Protein AF-A0A963EEK6-F1 (afdb_monomer)

Sequence (134 aa):
VGELARDRGAQTPIRLVSSAKSWLCHGGIDRRAPILPNEETEGVERISPLTASIRYLEHLRQAWNQVHPDAPLEQQELTITIPASFDPAARELTAEAAEAAGYPHLTLLEEPQSALYSWIQASGSKWREQVRVG

Solvent-accessible surface area (backbone atoms only — not comparable to full-atom values): 7712 Å² total; per-residue (Å²): 120,63,68,69,45,53,62,52,20,74,77,41,56,66,77,35,79,70,64,35,69,62,46,42,53,43,82,91,56,69,42,74,44,60,58,33,34,81,50,91,45,92,96,58,85,52,38,15,28,43,56,48,41,20,53,50,46,35,50,51,44,52,55,46,29,70,77,29,74,93,60,41,57,58,81,40,85,43,76,48,70,38,64,80,83,52,48,73,68,29,51,51,48,50,51,51,23,36,49,76,41,54,41,84,43,69,43,83,43,38,43,70,57,52,53,49,52,52,51,41,63,75,41,59,85,54,42,72,79,73,58,72,91,129

Radius of gyration: 18.05 Å; Cα contacts (8 Å, |Δi|>4): 141; chains: 1; bounding box: 42×30×60 Å

pLDDT: mean 92.22, std 5.11, range [64.25, 98.38]

Foldseek 3Di:
DPDVLVVVCVVVVLQHDDPLLVQLQDPVDDQQDQCPPVDDDPPRGGGGSLVVLLVVLLVVQVVVCVVCVPDRQLNDQDEDEHAPPGDPSSVVSNVVSNVSSRNPRYDYHYPVVVVVVVVPVVCDPCVVVVDDDD

Secondary structure (DSSP, 8-state):
--HHHHHHHHH-GGG----HHHHHT-TTS-TTS--BSSS--TT---B-HHHHHHHHHHHHHHHHHHH-TTS-GGGS-EEEEE-TT--HHHHHHHHHHHHHTT-SSEEEEEHHHHHHHHHHHHHTTTHHHH----

Structure (mmCIF, N/CA/C/O backbone):
data_AF-A0A963EEK6-F1
#
_entry.id   AF-A0A963EEK6-F1
#
loop_
_atom_site.group_PDB
_atom_site.id
_atom_site.type_symbol
_atom_site.label_atom_id
_atom_site.label_alt_id
_atom_site.label_comp_id
_atom_site.label_asym_id
_atom_site.label_entity_id
_atom_site.label_seq_id
_atom_site.pdbx_PDB_ins_code
_atom_site.Cartn_x
_atom_site.Cartn_y
_atom_site.Cartn_z
_atom_site.occupancy
_atom_site.B_iso_or_equiv
_atom_site.auth_seq_id
_atom_site.auth_comp_id
_atom_site.auth_asym_id
_atom_site.auth_atom_id
_atom_site.pdbx_PDB_model_num
ATOM 1 N N . VAL A 1 1 ? -5.575 -5.627 -12.183 1.00 91.00 1 VAL A N 1
ATOM 2 C CA . VAL A 1 1 ? -5.142 -5.929 -10.794 1.00 91.00 1 VAL A CA 1
ATOM 3 C C . VAL A 1 1 ? -6.108 -6.961 -10.219 1.00 91.00 1 VAL A C 1
ATOM 5 O O . VAL A 1 1 ? -7.177 -7.118 -10.797 1.00 91.00 1 VAL A O 1
ATOM 8 N N . GLY A 1 2 ? -5.732 -7.702 -9.175 1.00 92.50 2 GLY A N 1
ATOM 9 C CA . GLY A 1 2 ? -6.615 -8.683 -8.529 1.00 92.50 2 GLY A CA 1
ATOM 10 C C . GLY A 1 2 ? -6.475 -10.106 -9.072 1.00 92.50 2 GLY A C 1
ATOM 11 O O . GLY A 1 2 ? -5.471 -10.446 -9.702 1.00 92.50 2 GLY A O 1
ATOM 12 N N . GLU A 1 3 ? -7.478 -10.942 -8.813 1.00 93.25 3 GLU A N 1
ATOM 13 C CA . GLU A 1 3 ? -7.444 -12.390 -9.079 1.00 93.25 3 GLU A CA 1
ATOM 14 C C . GLU A 1 3 ? -7.220 -12.720 -10.554 1.00 93.25 3 GLU A C 1
ATOM 16 O O . GLU A 1 3 ? -6.312 -13.477 -10.877 1.00 93.25 3 GLU A O 1
ATOM 21 N N . LEU A 1 4 ? -7.922 -12.043 -11.468 1.00 92.00 4 LEU A N 1
ATOM 22 C CA . LEU A 1 4 ? -7.720 -12.245 -12.905 1.00 92.00 4 LEU A CA 1
ATOM 23 C C . LEU A 1 4 ? -6.265 -11.986 -13.335 1.00 92.00 4 LEU A C 1
ATOM 25 O O . LEU A 1 4 ? -5.728 -12.700 -14.181 1.00 92.00 4 LEU A O 1
ATOM 29 N N . ALA A 1 5 ? -5.615 -10.969 -12.757 1.00 92.62 5 ALA A N 1
ATOM 30 C CA . ALA A 1 5 ? -4.214 -10.674 -13.049 1.00 92.62 5 ALA A CA 1
ATOM 31 C C . ALA A 1 5 ? -3.279 -11.753 -12.483 1.00 92.62 5 ALA A C 1
ATOM 33 O O . ALA A 1 5 ? -2.297 -12.093 -13.136 1.00 92.62 5 ALA A O 1
ATOM 34 N N . ARG A 1 6 ? -3.597 -12.318 -11.311 1.00 91.81 6 ARG A N 1
ATOM 35 C CA . ARG A 1 6 ? -2.872 -13.458 -10.729 1.00 91.81 6 ARG A CA 1
ATOM 36 C C . ARG A 1 6 ? -2.988 -14.695 -11.625 1.00 91.81 6 ARG A C 1
ATOM 38 O O . ARG A 1 6 ? -1.966 -15.277 -11.975 1.00 91.81 6 ARG A O 1
ATOM 45 N N . ASP A 1 7 ? -4.200 -15.039 -12.052 1.00 92.81 7 ASP A N 1
ATOM 46 C CA . ASP A 1 7 ? -4.472 -16.248 -12.838 1.00 92.81 7 ASP A CA 1
ATOM 47 C C . ASP A 1 7 ? -3.848 -16.180 -14.235 1.00 92.81 7 ASP A C 1
ATOM 49 O O . ASP A 1 7 ? -3.217 -17.129 -14.702 1.00 92.81 7 ASP A O 1
ATOM 53 N N . ARG A 1 8 ? -3.978 -15.030 -14.908 1.00 91.50 8 ARG A N 1
ATOM 54 C CA . ARG A 1 8 ? -3.332 -14.797 -16.209 1.00 91.50 8 ARG A CA 1
ATOM 55 C C . ARG A 1 8 ? -1.821 -14.661 -16.073 1.00 91.50 8 ARG A C 1
ATOM 57 O O . ARG A 1 8 ? -1.084 -15.198 -16.894 1.00 91.50 8 ARG A O 1
ATOM 64 N N . GLY A 1 9 ? -1.356 -13.992 -15.023 1.00 88.19 9 GLY A N 1
ATOM 65 C CA . GLY A 1 9 ? 0.063 -13.827 -14.733 1.00 88.19 9 GLY A CA 1
ATOM 66 C C . GLY A 1 9 ? 0.779 -15.153 -14.484 1.00 88.19 9 GLY A C 1
ATOM 67 O O . GLY A 1 9 ? 1.928 -15.290 -14.881 1.00 88.19 9 GLY A O 1
ATOM 68 N N . ALA A 1 10 ? 0.099 -16.161 -13.934 1.00 89.06 10 ALA A N 1
ATOM 69 C CA . ALA A 1 10 ? 0.655 -17.508 -13.811 1.00 89.06 10 ALA A CA 1
ATOM 70 C C . ALA A 1 10 ? 0.960 -18.163 -15.175 1.00 89.06 10 ALA A C 1
ATOM 72 O O . ALA A 1 10 ? 1.866 -18.986 -15.269 1.00 89.06 10 ALA A O 1
ATOM 73 N N . GLN A 1 11 ? 0.236 -17.786 -16.237 1.00 91.31 11 GLN A N 1
ATOM 74 C CA . GLN A 1 11 ? 0.452 -18.284 -17.604 1.00 91.31 11 GLN A CA 1
ATOM 75 C C . GLN A 1 11 ? 1.527 -17.482 -18.349 1.00 91.31 11 GLN A C 1
ATOM 77 O O . GLN A 1 11 ? 2.209 -18.021 -19.217 1.00 91.31 11 GLN A O 1
ATOM 82 N N . THR A 1 12 ? 1.695 -16.200 -18.010 1.00 88.88 12 THR A N 1
ATOM 83 C CA . THR A 1 12 ? 2.731 -15.322 -18.577 1.00 88.88 12 THR A CA 1
ATOM 84 C C . THR A 1 12 ? 3.460 -14.536 -17.476 1.00 88.88 12 THR A C 1
ATOM 86 O O . THR A 1 12 ? 3.231 -13.327 -17.349 1.00 88.88 12 THR A O 1
ATOM 89 N N . PRO A 1 13 ? 4.339 -15.181 -16.678 1.00 86.69 13 PRO A N 1
ATOM 90 C CA . PRO A 1 13 ? 4.960 -14.556 -15.501 1.00 86.69 13 PRO A CA 1
ATOM 91 C C . PRO A 1 13 ? 5.744 -13.282 -15.815 1.00 86.69 13 PRO A C 1
ATOM 93 O O . PRO A 1 13 ? 5.682 -12.319 -15.059 1.00 86.69 13 PRO A O 1
ATOM 96 N N . ILE A 1 14 ? 6.378 -13.231 -16.988 1.00 89.50 14 ILE A N 1
ATOM 97 C CA . ILE A 1 14 ? 7.155 -12.083 -17.482 1.00 89.50 14 ILE A CA 1
ATOM 98 C C . ILE A 1 14 ? 6.317 -10.804 -17.675 1.00 89.50 14 ILE A C 1
ATOM 100 O O . ILE A 1 14 ? 6.851 -9.714 -17.836 1.00 89.50 14 ILE A O 1
ATOM 104 N N . ARG A 1 15 ? 4.981 -10.925 -17.659 1.00 90.75 15 ARG A N 1
ATOM 105 C CA . ARG A 1 15 ? 4.029 -9.807 -17.774 1.00 90.75 15 ARG A CA 1
ATOM 106 C C . ARG A 1 15 ? 3.374 -9.437 -16.440 1.00 90.75 15 ARG A C 1
ATOM 108 O O . ARG A 1 15 ? 2.533 -8.539 -16.402 1.00 90.75 15 ARG A O 1
ATOM 115 N N . LEU A 1 16 ? 3.701 -10.144 -15.358 1.00 92.50 16 LEU A N 1
ATOM 116 C CA . LEU A 1 16 ? 3.076 -9.980 -14.050 1.00 92.50 16 LEU A CA 1
ATOM 117 C C . LEU A 1 16 ? 3.947 -9.116 -13.135 1.00 92.50 16 LEU A C 1
ATOM 119 O O . LEU A 1 16 ? 5.087 -9.453 -12.836 1.00 92.50 16 LEU A O 1
ATOM 123 N N . VAL A 1 17 ? 3.359 -8.053 -12.587 1.00 94.06 17 VAL A N 1
ATOM 124 C CA . VAL A 1 17 ? 3.928 -7.359 -11.427 1.00 94.06 17 VAL A CA 1
ATOM 125 C C . VAL A 1 17 ? 3.371 -7.980 -10.150 1.00 94.06 17 VAL A C 1
ATOM 127 O O . VAL A 1 17 ? 2.165 -7.925 -9.894 1.00 94.06 17 VAL A O 1
ATOM 130 N N . SER A 1 18 ? 4.261 -8.548 -9.341 1.00 92.25 18 SER A N 1
ATOM 131 C CA . SER A 1 18 ? 3.976 -9.100 -8.015 1.00 92.25 18 SER A CA 1
ATOM 132 C C . SER A 1 18 ? 4.864 -8.441 -6.953 1.00 92.25 18 SER A C 1
ATOM 134 O O . SER A 1 18 ? 5.781 -7.682 -7.271 1.00 92.25 18 SER A O 1
ATOM 136 N N . SER A 1 19 ? 4.578 -8.699 -5.673 1.00 91.69 19 SER A N 1
ATOM 137 C CA . SER A 1 19 ? 5.407 -8.239 -4.546 1.00 91.69 19 SER A CA 1
ATOM 138 C C . SER A 1 19 ? 5.624 -6.718 -4.484 1.00 91.69 19 SER A C 1
ATOM 140 O O . SER A 1 19 ? 6.674 -6.264 -4.035 1.00 91.69 19 SER A O 1
ATOM 142 N N . ALA A 1 20 ? 4.629 -5.921 -4.899 1.00 91.25 20 ALA A N 1
ATOM 143 C CA . ALA A 1 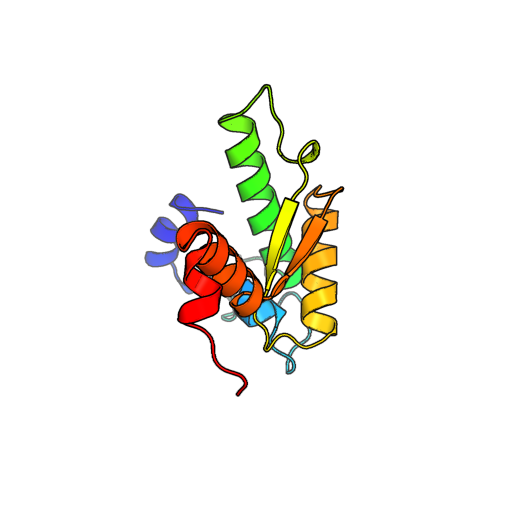20 ? 4.723 -4.456 -4.951 1.00 91.25 20 ALA A CA 1
ATOM 144 C C . ALA A 1 20 ? 5.208 -3.838 -3.625 1.00 91.25 20 ALA A C 1
ATOM 146 O O . ALA A 1 20 ? 6.104 -3.001 -3.640 1.00 91.25 20 ALA A O 1
ATOM 147 N N . LYS A 1 21 ? 4.710 -4.328 -2.477 1.00 90.81 21 LYS A N 1
ATOM 148 C CA . LYS A 1 21 ? 5.152 -3.900 -1.136 1.00 90.81 21 LYS A CA 1
ATOM 149 C C . LYS A 1 21 ? 6.654 -4.112 -0.915 1.00 90.81 21 LYS A C 1
ATOM 151 O O . LYS A 1 21 ? 7.331 -3.210 -0.436 1.00 90.81 21 LYS A O 1
ATOM 156 N N . SER A 1 22 ? 7.172 -5.286 -1.279 1.00 91.88 22 SER A N 1
ATOM 157 C CA . SER A 1 22 ? 8.593 -5.623 -1.120 1.00 91.88 22 SER A CA 1
ATOM 158 C C . SER A 1 22 ? 9.485 -4.763 -2.013 1.00 91.88 22 SER A C 1
ATOM 160 O O . SER A 1 22 ? 10.564 -4.354 -1.596 1.00 91.88 22 SER A O 1
ATOM 162 N N . TRP A 1 23 ? 9.027 -4.459 -3.228 1.00 93.75 23 TRP A N 1
ATOM 163 C CA . TRP A 1 23 ? 9.721 -3.534 -4.120 1.00 93.75 23 TRP A CA 1
ATOM 164 C C . TRP A 1 23 ? 9.687 -2.096 -3.594 1.00 93.75 23 TRP A C 1
ATOM 166 O O . TRP A 1 23 ? 10.703 -1.408 -3.639 1.00 93.75 23 TRP A O 1
ATOM 176 N N . LEU A 1 24 ? 8.559 -1.652 -3.032 1.00 91.75 24 LEU A N 1
ATOM 177 C CA . LEU A 1 24 ? 8.411 -0.307 -2.472 1.00 91.75 24 LEU A CA 1
ATOM 178 C C . LEU A 1 24 ? 9.345 -0.057 -1.277 1.00 91.75 24 LEU A C 1
ATOM 180 O O . LEU A 1 24 ? 9.765 1.074 -1.061 1.00 91.75 24 LEU A O 1
ATOM 184 N N . CYS A 1 25 ? 9.706 -1.096 -0.521 1.00 89.12 25 CYS A N 1
ATOM 185 C CA . CYS A 1 25 ? 10.631 -0.982 0.609 1.00 89.12 25 CYS A CA 1
ATOM 186 C C . CYS A 1 25 ? 12.074 -1.385 0.297 1.00 89.12 25 CYS A C 1
ATOM 188 O O . CYS A 1 25 ? 12.916 -1.399 1.192 1.00 89.12 25 CYS A O 1
ATOM 190 N N . HIS A 1 26 ? 12.396 -1.726 -0.951 1.00 90.12 26 HIS A N 1
ATOM 191 C CA . HIS A 1 26 ? 13.757 -2.104 -1.309 1.00 90.12 26 HIS A CA 1
ATOM 192 C C . HIS A 1 26 ? 14.629 -0.846 -1.450 1.00 90.12 26 HIS A C 1
ATOM 194 O O . HIS A 1 26 ? 14.402 -0.015 -2.326 1.00 90.12 26 HIS A O 1
ATOM 200 N N . GLY A 1 27 ? 15.599 -0.652 -0.549 1.00 87.12 27 GLY A N 1
ATOM 201 C CA . GLY A 1 27 ? 16.470 0.539 -0.514 1.00 87.12 27 GLY A CA 1
ATOM 202 C C . GLY A 1 27 ? 17.497 0.638 -1.644 1.00 87.12 27 GLY A C 1
ATOM 203 O O . GLY A 1 27 ? 17.974 1.728 -1.933 1.00 87.12 27 GLY A O 1
ATOM 204 N N . GLY A 1 28 ? 17.822 -0.477 -2.304 1.00 90.06 28 GLY A N 1
ATOM 205 C CA . GLY A 1 28 ? 18.842 -0.529 -3.358 1.00 90.06 28 GLY A CA 1
ATOM 206 C C . GLY A 1 28 ? 18.371 -0.129 -4.760 1.00 90.06 28 GLY A C 1
ATOM 207 O O . GLY A 1 28 ? 19.128 -0.311 -5.708 1.00 90.06 28 GLY A O 1
ATOM 208 N N . ILE A 1 29 ? 17.135 0.355 -4.920 1.00 93.12 29 ILE A N 1
ATOM 209 C CA . ILE A 1 29 ? 16.546 0.675 -6.230 1.00 93.12 29 ILE A CA 1
ATOM 210 C C . ILE A 1 29 ? 15.903 2.060 -6.248 1.00 93.12 29 ILE A C 1
ATOM 212 O O . ILE A 1 29 ? 15.471 2.578 -5.217 1.00 93.12 29 ILE A O 1
ATOM 216 N N . ASP A 1 30 ? 15.747 2.616 -7.448 1.00 94.38 30 ASP A N 1
ATOM 217 C CA . ASP A 1 30 ? 14.846 3.742 -7.666 1.00 94.38 30 ASP A CA 1
ATOM 218 C C . ASP A 1 30 ? 13.388 3.249 -7.691 1.00 94.38 30 ASP A C 1
ATOM 220 O O . ASP A 1 30 ? 12.926 2.612 -8.639 1.00 94.38 30 ASP A O 1
ATOM 224 N N . ARG A 1 31 ? 12.651 3.566 -6.624 1.00 95.38 31 ARG A N 1
ATOM 225 C CA . ARG A 1 31 ? 11.253 3.155 -6.403 1.00 95.38 31 ARG A CA 1
ATOM 226 C C . ARG A 1 31 ? 10.249 3.909 -7.292 1.00 95.38 31 ARG A C 1
ATOM 228 O O . ARG A 1 31 ? 9.066 3.560 -7.292 1.00 95.38 31 ARG A O 1
ATOM 235 N N . ARG A 1 32 ? 10.705 4.920 -8.042 1.00 96.75 32 ARG A N 1
ATOM 236 C CA . ARG A 1 32 ? 9.925 5.704 -9.016 1.00 96.75 32 ARG A CA 1
ATOM 237 C C . ARG A 1 32 ? 10.256 5.366 -10.465 1.00 96.75 32 ARG A C 1
ATOM 239 O O . ARG A 1 32 ? 9.467 5.692 -11.349 1.00 96.75 32 ARG A O 1
ATOM 246 N N . ALA A 1 33 ? 11.373 4.692 -10.721 1.00 96.44 33 ALA A N 1
ATOM 247 C CA . ALA A 1 33 ? 11.737 4.270 -12.065 1.00 96.44 33 ALA A CA 1
ATOM 248 C C . ALA A 1 33 ? 10.849 3.109 -12.559 1.00 96.44 33 ALA A C 1
ATOM 250 O O . ALA A 1 33 ? 10.465 2.245 -11.764 1.00 96.44 33 ALA A O 1
ATOM 251 N N . PRO A 1 34 ? 10.535 3.040 -13.868 1.00 95.69 34 PRO A N 1
ATOM 252 C CA . PRO A 1 34 ? 9.739 1.967 -14.458 1.00 95.69 34 PRO A CA 1
ATOM 253 C C . PRO A 1 34 ? 10.554 0.671 -14.595 1.00 95.69 34 PRO A C 1
ATOM 255 O O . PRO A 1 34 ? 11.027 0.327 -15.677 1.00 95.69 34 PRO A O 1
ATOM 258 N N . ILE A 1 35 ? 10.728 -0.044 -13.483 1.00 94.25 35 ILE A N 1
ATOM 259 C CA . ILE A 1 35 ? 11.568 -1.251 -13.389 1.00 94.25 35 ILE A CA 1
ATOM 260 C C . ILE A 1 35 ? 10.771 -2.560 -13.274 1.00 94.25 35 ILE A C 1
ATOM 262 O O . ILE A 1 35 ? 11.375 -3.625 -13.199 1.00 94.25 35 ILE A O 1
ATOM 266 N N . LEU A 1 36 ? 9.434 -2.500 -13.212 1.00 94.38 36 LEU A N 1
ATOM 267 C CA . LEU A 1 36 ? 8.560 -3.670 -13.073 1.00 94.38 36 LEU A CA 1
ATOM 268 C C . LEU A 1 36 ? 7.690 -3.863 -14.327 1.00 94.38 36 LEU A C 1
ATOM 270 O O . LEU A 1 36 ? 7.117 -2.879 -14.782 1.00 94.38 36 LEU A O 1
ATOM 274 N N . PRO A 1 37 ? 7.486 -5.088 -14.843 1.00 92.81 37 PRO A N 1
ATOM 275 C CA . PRO A 1 37 ? 8.094 -6.337 -14.386 1.00 92.81 37 PRO A CA 1
ATOM 276 C C . PRO A 1 37 ? 9.620 -6.323 -14.563 1.00 92.81 37 PRO A C 1
ATOM 278 O O . PRO A 1 37 ? 10.152 -5.597 -15.399 1.00 92.81 37 PRO A O 1
ATOM 281 N N . 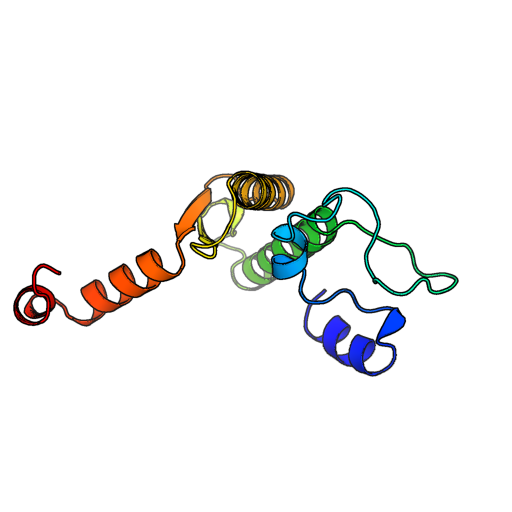ASN A 1 38 ? 10.315 -7.070 -13.703 1.00 85.81 38 ASN A N 1
ATOM 282 C CA . ASN A 1 38 ? 11.781 -7.079 -13.616 1.00 85.81 38 ASN A CA 1
ATOM 283 C C . ASN A 1 38 ? 12.453 -7.638 -14.880 1.00 85.81 38 ASN A C 1
ATOM 285 O O . ASN A 1 38 ? 13.604 -7.313 -15.157 1.00 85.81 38 ASN A O 1
ATOM 289 N N . GLU A 1 39 ? 11.739 -8.472 -15.631 1.00 85.12 39 GLU A N 1
ATOM 290 C CA . GLU A 1 39 ? 12.172 -8.989 -16.922 1.00 85.12 39 GLU A CA 1
ATOM 291 C C . GLU A 1 39 ? 11.642 -8.100 -18.048 1.00 85.12 39 GLU A C 1
ATOM 293 O O . GLU A 1 39 ? 10.433 -7.903 -18.203 1.00 85.12 39 GLU A O 1
ATOM 298 N N . GLU A 1 40 ? 12.554 -7.567 -18.862 1.00 80.69 40 GLU A N 1
ATOM 299 C CA . GLU A 1 40 ? 12.172 -6.831 -20.063 1.00 80.69 40 GLU A CA 1
ATOM 300 C C . GLU A 1 40 ? 11.498 -7.775 -21.057 1.00 80.69 40 GLU A C 1
ATOM 302 O O . GLU A 1 40 ? 12.072 -8.769 -21.496 1.00 80.69 40 GLU A O 1
ATOM 307 N N . THR A 1 41 ? 10.256 -7.452 -21.410 1.00 83.94 41 THR A N 1
ATOM 308 C CA . THR A 1 41 ? 9.462 -8.213 -22.371 1.00 83.94 41 THR A CA 1
ATOM 309 C C . THR A 1 41 ? 8.924 -7.269 -23.429 1.00 83.94 41 THR A C 1
ATOM 311 O O . THR A 1 41 ? 8.324 -6.240 -23.116 1.00 83.94 41 THR A O 1
ATOM 314 N N . GLU A 1 42 ? 9.100 -7.636 -24.695 1.00 86.75 42 GLU A N 1
ATOM 315 C CA . GLU A 1 42 ? 8.613 -6.841 -25.817 1.00 86.75 42 GLU A CA 1
ATOM 316 C C . GLU A 1 42 ? 7.089 -6.628 -25.736 1.00 86.75 42 GLU A C 1
ATOM 318 O O . GLU A 1 42 ? 6.306 -7.552 -25.479 1.00 86.75 42 GLU A O 1
ATOM 323 N N .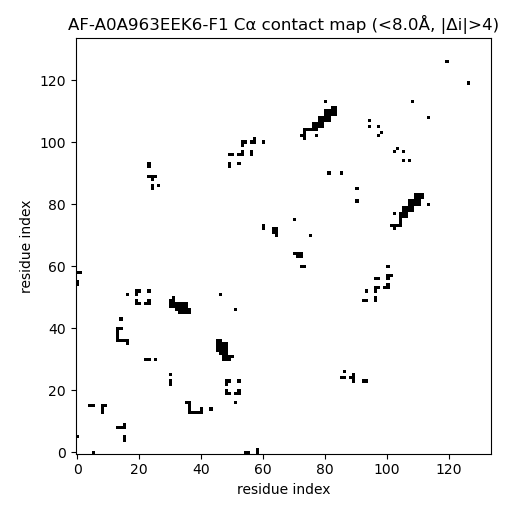 GLY A 1 43 ? 6.668 -5.375 -25.919 1.00 85.25 43 GLY A N 1
ATOM 324 C CA . GLY A 1 43 ? 5.265 -4.971 -25.832 1.00 85.25 43 GLY A CA 1
ATOM 325 C C . GLY A 1 43 ? 4.686 -4.918 -24.412 1.00 85.25 43 GLY A C 1
ATOM 326 O O . GLY A 1 43 ? 3.468 -4.818 -24.273 1.00 85.25 43 GLY A O 1
ATOM 327 N N . VAL A 1 44 ? 5.515 -4.993 -23.364 1.00 89.81 44 VAL A N 1
ATOM 328 C CA . VAL A 1 44 ? 5.087 -4.808 -21.969 1.00 89.81 44 VAL A CA 1
ATOM 329 C C . VAL A 1 44 ? 5.608 -3.473 -21.451 1.00 89.81 44 VAL A C 1
ATOM 331 O O . VAL A 1 44 ? 6.811 -3.272 -21.300 1.00 89.81 44 VAL A O 1
ATOM 334 N N . GLU A 1 45 ? 4.691 -2.551 -21.166 1.00 91.44 45 GLU A N 1
ATOM 335 C CA . GLU A 1 45 ? 5.030 -1.290 -20.509 1.00 91.44 45 GLU A CA 1
ATOM 336 C C . GLU A 1 45 ? 5.470 -1.557 -19.066 1.00 91.44 45 GLU A C 1
ATOM 338 O O . GLU A 1 45 ? 4.752 -2.201 -18.293 1.00 91.44 45 GLU A O 1
ATOM 343 N N . ARG A 1 46 ? 6.649 -1.045 -18.698 1.00 94.50 46 ARG A N 1
ATOM 344 C CA . ARG A 1 46 ? 7.131 -1.118 -17.321 1.00 94.50 46 ARG A CA 1
ATOM 345 C C . ARG A 1 46 ? 6.587 0.027 -16.477 1.00 94.50 46 ARG A C 1
ATOM 347 O O . ARG A 1 46 ? 6.437 1.150 -16.944 1.00 94.50 46 ARG A O 1
ATOM 354 N N . ILE A 1 47 ? 6.354 -0.255 -15.204 1.00 96.50 47 ILE A N 1
ATOM 355 C CA . ILE A 1 47 ? 5.868 0.685 -14.197 1.00 96.50 47 ILE A CA 1
ATOM 356 C C . ILE A 1 47 ? 6.777 0.678 -12.970 1.00 96.50 47 ILE A C 1
ATOM 358 O O . ILE A 1 47 ? 7.577 -0.237 -12.766 1.00 96.50 47 ILE A O 1
ATOM 362 N N . SER A 1 48 ? 6.659 1.713 -12.144 1.00 97.25 48 SER A N 1
ATOM 363 C CA . SER A 1 48 ? 7.425 1.806 -10.904 1.00 97.25 48 SER A CA 1
ATOM 364 C C . SER A 1 48 ? 6.794 1.012 -9.755 1.00 9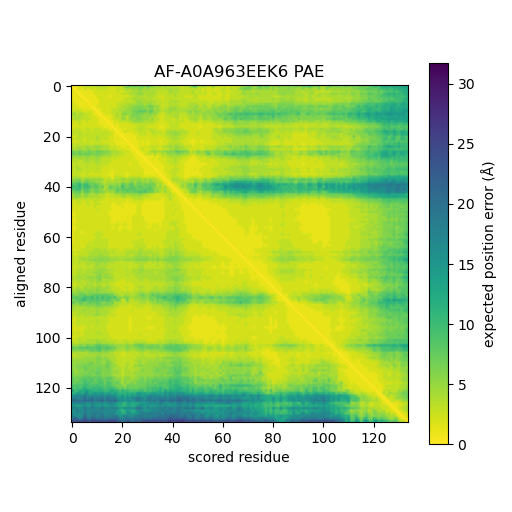7.25 48 SER A C 1
ATOM 366 O O . SER A 1 48 ? 5.580 0.772 -9.771 1.00 97.25 48 SER A O 1
ATOM 368 N N . PRO A 1 49 ? 7.575 0.636 -8.723 1.00 97.12 49 PRO A N 1
ATOM 369 C CA . PRO A 1 49 ? 7.039 0.112 -7.466 1.00 97.12 49 PRO A CA 1
ATOM 370 C C . PRO A 1 49 ? 5.959 1.007 -6.839 1.00 97.12 49 PRO A C 1
ATOM 372 O O . PRO A 1 49 ? 4.941 0.499 -6.358 1.00 97.12 49 PRO A O 1
ATOM 375 N N . LEU A 1 50 ? 6.140 2.331 -6.895 1.00 97.62 50 LEU A N 1
ATOM 376 C CA . LEU A 1 50 ? 5.141 3.300 -6.441 1.00 97.62 50 LEU A CA 1
ATOM 377 C C . LEU A 1 50 ? 3.847 3.193 -7.261 1.00 97.62 50 LEU A C 1
ATOM 379 O O . LEU A 1 50 ? 2.772 3.005 -6.697 1.00 97.62 50 LEU A O 1
ATOM 383 N N . THR A 1 51 ? 3.943 3.208 -8.593 1.00 98.12 51 THR A N 1
ATOM 384 C CA . THR A 1 51 ? 2.787 3.065 -9.493 1.00 98.12 51 THR A CA 1
ATOM 385 C C . THR A 1 51 ? 2.056 1.739 -9.279 1.00 98.12 51 THR A C 1
ATOM 387 O O . THR A 1 51 ? 0.826 1.704 -9.281 1.00 98.12 51 THR A O 1
ATOM 390 N N . ALA A 1 52 ? 2.786 0.639 -9.076 1.00 97.38 52 ALA A N 1
ATOM 391 C CA . ALA A 1 52 ? 2.185 -0.656 -8.771 1.00 97.38 52 ALA A CA 1
ATOM 392 C C . ALA A 1 52 ? 1.386 -0.611 -7.457 1.00 97.38 52 ALA A C 1
ATOM 394 O O . ALA A 1 52 ? 0.272 -1.133 -7.402 1.00 97.38 52 ALA A O 1
ATOM 395 N N . SER A 1 53 ? 1.925 0.054 -6.432 1.00 97.56 53 SER A N 1
ATOM 396 C CA . SER A 1 53 ? 1.276 0.215 -5.126 1.00 97.56 53 SER A CA 1
ATOM 397 C C . SER A 1 53 ? 0.019 1.089 -5.209 1.00 97.56 53 SER A C 1
ATOM 399 O O . SER A 1 53 ? -1.015 0.698 -4.671 1.00 97.56 53 SER A O 1
ATOM 401 N N . ILE A 1 54 ? 0.061 2.194 -5.965 1.00 98.38 54 ILE A N 1
ATOM 402 C CA . ILE A 1 54 ? -1.114 3.036 -6.256 1.00 98.38 54 ILE A CA 1
ATOM 403 C C . ILE A 1 54 ? -2.219 2.194 -6.898 1.00 98.38 54 ILE A C 1
ATOM 405 O O . ILE A 1 54 ? -3.325 2.125 -6.371 1.00 98.38 54 ILE A O 1
ATOM 409 N N . ARG A 1 55 ? -1.903 1.455 -7.971 1.00 97.88 55 ARG A N 1
ATOM 410 C CA . ARG A 1 55 ? -2.879 0.604 -8.677 1.00 97.88 55 ARG A CA 1
ATOM 411 C C . ARG A 1 55 ? -3.481 -0.485 -7.784 1.00 97.88 55 ARG A C 1
ATOM 413 O O . ARG A 1 55 ? -4.613 -0.910 -8.008 1.00 97.88 55 ARG A O 1
ATOM 420 N N . TYR A 1 56 ? -2.726 -0.984 -6.803 1.00 96.69 56 TYR A N 1
ATOM 421 C CA . TYR A 1 56 ? -3.237 -1.951 -5.829 1.00 96.69 56 TYR A CA 1
ATOM 422 C C . TYR A 1 56 ? -4.243 -1.295 -4.879 1.00 96.69 56 TYR A C 1
ATOM 424 O O . TYR A 1 56 ? -5.324 -1.846 -4.680 1.00 96.69 56 TYR A O 1
ATOM 432 N N . LEU A 1 57 ? -3.922 -0.119 -4.336 1.00 97.44 57 LEU A N 1
ATOM 433 C CA . LEU A 1 57 ? -4.815 0.626 -3.448 1.00 97.44 57 LEU A CA 1
ATOM 434 C C . LEU A 1 57 ? -6.072 1.111 -4.190 1.00 97.44 57 LEU A C 1
ATOM 436 O O . LEU A 1 57 ? -7.182 0.885 -3.724 1.00 97.44 57 LEU A O 1
ATOM 440 N N . GLU A 1 58 ? -5.945 1.641 -5.407 1.00 98.25 58 GLU A N 1
ATOM 441 C CA . GLU A 1 58 ? -7.097 1.997 -6.249 1.00 98.25 58 GLU A CA 1
ATOM 442 C C . GLU A 1 58 ? -8.044 0.811 -6.463 1.00 98.25 58 GLU A C 1
ATOM 444 O O . GLU A 1 58 ? -9.262 0.956 -6.357 1.00 98.25 58 GLU A O 1
ATOM 449 N N . HIS A 1 59 ? -7.489 -0.375 -6.730 1.00 97.75 59 HIS A N 1
ATOM 450 C CA . HIS A 1 59 ? -8.284 -1.583 -6.910 1.00 97.75 59 HIS A CA 1
ATOM 451 C C . HIS A 1 59 ? -9.026 -1.986 -5.628 1.00 97.75 59 HIS A C 1
ATOM 453 O O . HIS A 1 59 ? -10.193 -2.367 -5.700 1.00 97.75 59 HIS A O 1
ATOM 459 N N . LEU A 1 60 ? -8.386 -1.864 -4.459 1.00 96.75 60 LEU A N 1
ATOM 460 C CA . LEU A 1 60 ? -9.026 -2.123 -3.165 1.00 96.75 60 LEU A CA 1
ATOM 461 C C . LEU A 1 60 ? -10.149 -1.120 -2.875 1.00 96.75 60 LEU A C 1
ATOM 463 O O . LEU A 1 60 ? -11.230 -1.532 -2.456 1.00 96.75 60 LEU A O 1
ATOM 467 N N . ARG A 1 61 ? -9.933 0.170 -3.155 1.00 97.62 61 ARG A N 1
ATOM 468 C CA . ARG A 1 61 ? -10.965 1.210 -3.033 1.00 97.62 61 ARG A CA 1
ATOM 469 C C . ARG A 1 61 ? -12.167 0.929 -3.925 1.00 97.62 61 ARG A C 1
ATOM 471 O O . ARG A 1 61 ? -13.299 0.956 -3.455 1.00 97.62 61 ARG A O 1
ATOM 478 N N . GLN A 1 62 ? -11.927 0.619 -5.197 1.00 97.81 62 GLN A N 1
ATOM 479 C CA . GLN A 1 62 ? -12.992 0.288 -6.147 1.00 97.81 62 GLN A CA 1
ATOM 480 C C . GLN A 1 62 ? -13.786 -0.942 -5.697 1.00 97.81 62 GLN A C 1
ATOM 482 O O . GLN A 1 62 ? -15.015 -0.911 -5.717 1.00 97.81 62 GLN A O 1
ATOM 487 N N . ALA A 1 63 ? -13.100 -1.996 -5.244 1.00 97.44 63 ALA A N 1
ATOM 488 C CA . ALA A 1 63 ? -13.747 -3.200 -4.734 1.00 97.44 63 ALA A CA 1
ATOM 489 C C . ALA A 1 63 ? -14.596 -2.911 -3.484 1.00 97.44 63 ALA A C 1
ATOM 491 O O . ALA A 1 63 ? -15.731 -3.377 -3.398 1.00 97.44 63 ALA A O 1
ATOM 492 N N . TRP A 1 64 ? -14.090 -2.105 -2.544 1.00 97.50 64 TRP A N 1
ATOM 493 C CA . TRP A 1 64 ? -14.861 -1.682 -1.375 1.00 97.50 64 TRP A CA 1
ATOM 494 C C . TRP A 1 64 ? -16.111 -0.900 -1.775 1.00 97.50 64 TRP A C 1
ATOM 496 O O . TRP A 1 64 ? -17.204 -1.263 -1.349 1.00 97.50 64 TRP A O 1
ATOM 506 N N . ASN A 1 65 ? -15.963 0.133 -2.610 1.00 97.94 65 ASN A N 1
ATOM 507 C CA . ASN A 1 65 ? -17.065 1.013 -3.011 1.00 97.94 65 ASN A CA 1
ATOM 508 C C . ASN A 1 65 ? -18.139 0.262 -3.807 1.00 97.94 65 ASN A C 1
ATOM 510 O O . ASN A 1 65 ? -19.314 0.608 -3.734 1.00 97.94 65 ASN A O 1
ATOM 514 N N . GLN A 1 66 ? -17.758 -0.787 -4.541 1.00 97.94 66 GLN A N 1
ATOM 515 C CA . GLN A 1 66 ? -18.711 -1.665 -5.214 1.00 97.94 66 GLN A CA 1
ATOM 516 C C . GLN A 1 66 ? -19.568 -2.465 -4.220 1.00 97.94 66 GLN A C 1
ATOM 518 O O . GLN A 1 66 ? -20.758 -2.658 -4.461 1.00 97.94 66 GLN A O 1
ATOM 523 N N . VAL A 1 67 ? -18.974 -2.951 -3.125 1.00 98.06 67 VAL A N 1
ATOM 524 C CA . VAL A 1 67 ? -19.680 -3.730 -2.091 1.00 98.06 67 VAL A CA 1
ATOM 525 C C . VAL A 1 67 ? -20.445 -2.821 -1.119 1.00 98.06 67 VAL A C 1
ATOM 527 O O . VAL A 1 67 ? -21.491 -3.217 -0.611 1.00 98.06 67 VAL A O 1
ATOM 530 N N . HIS A 1 68 ? -19.960 -1.599 -0.893 1.00 97.56 68 HIS A N 1
ATOM 531 C CA . HIS A 1 68 ? -20.501 -0.632 0.063 1.00 97.56 68 HIS A CA 1
ATOM 532 C C . HIS A 1 68 ? -20.814 0.713 -0.619 1.00 97.56 68 HIS A C 1
ATOM 534 O O . HIS A 1 68 ? -20.148 1.714 -0.338 1.00 97.56 68 HIS A O 1
ATOM 540 N N . PRO A 1 69 ? -21.821 0.774 -1.510 1.00 97.25 69 PRO A N 1
ATOM 541 C CA . PRO A 1 69 ? -22.142 1.999 -2.249 1.00 97.25 69 PRO A CA 1
ATOM 542 C C . PRO A 1 69 ? -22.551 3.164 -1.335 1.00 97.25 69 PRO A C 1
ATOM 544 O O . PRO A 1 69 ? -22.266 4.316 -1.651 1.00 97.25 69 PRO A O 1
ATOM 547 N N . ASP A 1 70 ? -23.161 2.864 -0.184 1.00 97.88 70 ASP A N 1
ATOM 548 C CA . ASP A 1 70 ? -23.613 3.862 0.795 1.00 97.88 70 ASP A CA 1
ATOM 549 C C . ASP A 1 70 ? -22.541 4.229 1.839 1.00 97.88 70 ASP A C 1
ATOM 551 O O . ASP A 1 70 ? -22.757 5.110 2.669 1.00 97.88 70 ASP A O 1
ATOM 555 N N . ALA A 1 71 ? -21.388 3.554 1.822 1.00 97.38 71 ALA A N 1
ATOM 556 C CA . ALA A 1 71 ? -20.275 3.793 2.739 1.00 97.38 71 ALA A CA 1
ATOM 557 C C . ALA A 1 71 ? -18.940 3.739 1.976 1.00 97.38 71 ALA A C 1
ATOM 559 O O . ALA A 1 71 ? -18.142 2.820 2.187 1.00 97.38 71 ALA A O 1
ATOM 560 N N . PRO A 1 72 ? -18.692 4.691 1.057 1.00 97.19 72 PRO A N 1
ATOM 561 C CA . PRO A 1 72 ? -17.491 4.689 0.232 1.00 97.19 72 PRO A CA 1
ATOM 562 C C . PRO A 1 72 ? -16.229 4.822 1.091 1.00 97.19 72 PRO A C 1
ATOM 564 O O . PRO A 1 72 ? -16.221 5.511 2.115 1.00 97.19 72 PRO A O 1
ATOM 567 N N . LEU A 1 73 ? -15.155 4.160 0.661 1.00 96.69 73 LEU A N 1
ATOM 568 C CA . LEU A 1 73 ? -13.915 3.996 1.417 1.00 96.69 73 LEU A CA 1
ATOM 569 C C . LEU A 1 73 ? -13.267 5.349 1.743 1.00 96.69 73 LEU A C 1
ATOM 571 O O . LEU A 1 73 ? -12.765 5.533 2.845 1.00 96.69 73 LEU A O 1
ATOM 575 N N . GLU A 1 74 ? -13.318 6.308 0.813 1.00 95.69 74 GLU A N 1
ATOM 576 C CA . GLU A 1 74 ? -12.759 7.655 0.988 1.00 95.69 74 GLU A CA 1
ATOM 577 C C . GLU A 1 74 ? -13.427 8.484 2.099 1.00 95.69 74 GLU A C 1
ATOM 579 O O . GLU A 1 74 ? -12.858 9.481 2.534 1.00 95.69 74 GLU A O 1
ATOM 584 N N . GLN A 1 75 ? -14.616 8.088 2.567 1.00 96.50 75 GLN A N 1
ATOM 585 C CA . GLN A 1 75 ? -15.314 8.732 3.688 1.00 96.50 75 GLN A CA 1
ATOM 586 C C . GLN A 1 75 ? -15.021 8.060 5.037 1.00 96.50 75 GLN A C 1
ATOM 588 O O . GLN A 1 75 ? -15.568 8.476 6.056 1.00 96.50 75 GLN A O 1
ATOM 593 N N . GLN A 1 76 ? -14.205 7.004 5.051 1.00 95.62 76 GLN A N 1
ATOM 594 C CA . GLN A 1 76 ? -13.885 6.249 6.258 1.00 95.62 76 GLN A CA 1
ATOM 595 C C . GLN A 1 76 ? -12.535 6.687 6.831 1.00 95.62 76 GLN A C 1
ATOM 597 O O . GLN A 1 76 ? -11.646 7.127 6.105 1.00 95.62 76 GLN A O 1
ATOM 602 N N . GLU A 1 77 ? -12.361 6.494 8.135 1.00 95.31 77 GLU A N 1
ATOM 603 C CA . GLU A 1 77 ? -11.049 6.565 8.781 1.00 95.31 77 GLU A CA 1
ATOM 604 C C . GLU A 1 77 ? -10.280 5.273 8.482 1.00 95.31 77 GLU A C 1
ATOM 606 O O . GLU A 1 77 ? -10.705 4.177 8.864 1.00 95.31 77 GLU A O 1
ATOM 611 N N . LEU A 1 78 ? -9.152 5.379 7.780 1.00 95.50 78 LEU A N 1
ATOM 612 C CA . LEU A 1 78 ? -8.402 4.227 7.285 1.00 95.50 78 LEU A CA 1
ATOM 613 C C . LEU A 1 78 ? -7.095 4.057 8.050 1.00 95.50 78 LEU A C 1
ATOM 615 O O . LEU A 1 78 ? -6.334 5.001 8.245 1.00 95.50 78 LEU A O 1
ATOM 619 N N . THR A 1 79 ? -6.787 2.817 8.428 1.00 95.19 79 THR A N 1
ATOM 620 C CA . THR A 1 79 ? -5.458 2.443 8.925 1.00 95.19 79 THR A CA 1
ATOM 621 C C . THR A 1 79 ? -4.803 1.478 7.948 1.00 95.19 79 THR A C 1
ATOM 623 O O . THR A 1 79 ? -5.339 0.399 7.699 1.00 95.19 79 THR A O 1
ATOM 626 N N . ILE A 1 80 ? -3.632 1.839 7.418 1.00 95.00 80 ILE A N 1
ATOM 627 C CA . ILE A 1 80 ? -2.784 0.924 6.642 1.00 95.00 80 ILE A CA 1
ATOM 628 C C . ILE A 1 80 ? -1.634 0.467 7.532 1.00 95.00 80 ILE A C 1
ATOM 630 O O . ILE A 1 80 ? -0.893 1.279 8.093 1.00 95.00 80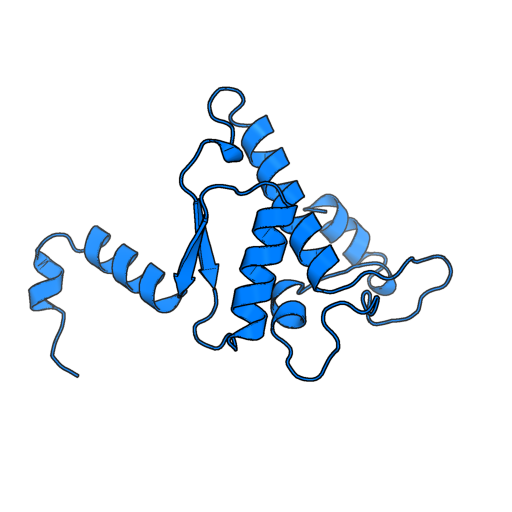 ILE A O 1
ATOM 634 N N . THR A 1 81 ? -1.476 -0.849 7.647 1.00 94.06 81 THR A N 1
ATOM 635 C CA . THR A 1 81 ? -0.358 -1.432 8.381 1.00 94.06 81 THR A CA 1
ATOM 636 C C . THR A 1 81 ? 0.891 -1.516 7.513 1.00 94.06 81 THR A C 1
ATOM 638 O O . THR A 1 81 ? 0.818 -1.962 6.367 1.00 94.06 81 THR A O 1
ATOM 641 N N . ILE A 1 82 ? 2.041 -1.149 8.071 1.00 92.88 82 ILE A N 1
ATOM 642 C CA . ILE A 1 82 ? 3.353 -1.243 7.421 1.00 92.88 82 ILE A CA 1
ATOM 643 C C . ILE A 1 82 ? 4.303 -2.130 8.238 1.00 92.88 82 ILE A C 1
ATOM 645 O O . ILE A 1 82 ? 4.194 -2.175 9.464 1.00 92.88 82 ILE A O 1
ATOM 649 N N . PRO A 1 83 ? 5.259 -2.835 7.615 1.00 88.81 83 PRO A N 1
ATOM 650 C CA . PRO A 1 83 ? 6.289 -3.556 8.356 1.00 88.81 83 PRO A CA 1
ATOM 651 C C . PRO A 1 83 ? 7.107 -2.619 9.245 1.00 88.81 83 PRO A C 1
ATOM 653 O O . PRO A 1 83 ? 7.511 -1.547 8.803 1.00 88.81 83 PRO A O 1
ATOM 656 N N . ALA A 1 84 ? 7.448 -3.063 10.455 1.00 85.12 84 ALA A N 1
ATOM 657 C CA . ALA A 1 84 ? 8.338 -2.306 11.346 1.00 85.12 84 ALA A CA 1
ATOM 658 C C . ALA A 1 84 ? 9.763 -2.133 10.783 1.00 85.12 84 ALA A C 1
ATOM 660 O O . ALA A 1 84 ? 10.517 -1.279 11.233 1.00 85.12 84 ALA A O 1
ATOM 661 N N . SER A 1 85 ? 10.145 -2.940 9.789 1.00 84.38 85 SER A N 1
ATOM 662 C CA . SER A 1 85 ? 11.426 -2.830 9.087 1.00 84.38 85 SER A CA 1
ATOM 663 C C . SER A 1 85 ? 11.441 -1.782 7.969 1.00 84.38 85 SER A C 1
ATOM 665 O O . SER A 1 85 ? 12.471 -1.628 7.314 1.00 84.38 85 SER A O 1
ATOM 667 N N . PHE A 1 86 ? 10.324 -1.096 7.696 1.00 86.06 86 PHE A N 1
ATOM 668 C CA . PHE A 1 86 ? 10.295 -0.053 6.674 1.00 86.06 86 PHE A CA 1
ATOM 669 C C . PHE A 1 86 ? 11.206 1.110 7.064 1.00 86.06 86 PHE A C 1
ATOM 671 O O . PHE A 1 86 ? 11.070 1.693 8.138 1.00 86.06 86 PHE A O 1
ATOM 678 N N . ASP A 1 87 ? 12.103 1.480 6.148 1.00 88.25 87 ASP A N 1
ATOM 679 C CA . ASP A 1 87 ? 12.821 2.744 6.255 1.00 88.25 87 ASP A CA 1
ATOM 680 C C . ASP A 1 87 ? 11.851 3.941 6.131 1.00 88.25 87 ASP A C 1
ATOM 682 O O . ASP A 1 87 ? 10.738 3.792 5.605 1.00 88.25 87 ASP A O 1
ATOM 686 N N . PRO A 1 88 ? 12.242 5.142 6.601 1.00 90.44 88 PRO A N 1
ATOM 687 C CA . PRO A 1 88 ? 11.388 6.328 6.517 1.00 90.44 88 PRO A CA 1
ATOM 688 C C . PRO A 1 88 ? 10.875 6.615 5.099 1.00 90.44 88 PRO A C 1
ATOM 690 O O . PRO A 1 88 ? 9.702 6.937 4.927 1.00 90.44 88 PRO A O 1
ATOM 693 N N . ALA A 1 89 ? 11.703 6.399 4.074 1.00 91.38 89 ALA A N 1
ATOM 694 C CA . ALA A 1 89 ? 11.312 6.628 2.686 1.00 91.38 89 ALA A CA 1
ATOM 695 C C . ALA A 1 89 ? 10.232 5.638 2.205 1.00 91.38 89 ALA A C 1
ATOM 697 O O . ALA A 1 89 ? 9.358 6.004 1.427 1.00 91.38 89 ALA A O 1
ATOM 698 N N . ALA A 1 90 ? 10.252 4.381 2.652 1.00 92.25 90 ALA A N 1
ATOM 699 C CA . ALA A 1 90 ? 9.234 3.385 2.319 1.00 92.25 90 ALA A CA 1
ATOM 700 C C . ALA A 1 90 ? 7.894 3.715 2.992 1.00 92.25 90 ALA A C 1
ATOM 702 O O . ALA A 1 90 ? 6.829 3.520 2.398 1.00 92.25 90 ALA A O 1
ATOM 703 N N . ARG A 1 91 ? 7.942 4.257 4.217 1.00 94.06 91 ARG A N 1
ATO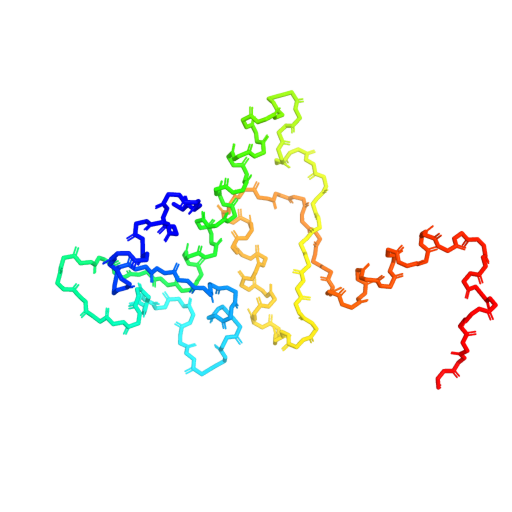M 704 C CA . ARG A 1 91 ? 6.766 4.784 4.919 1.00 94.06 91 ARG A CA 1
ATOM 705 C C . ARG A 1 91 ? 6.161 5.973 4.171 1.00 94.06 91 ARG A C 1
ATOM 707 O O . ARG A 1 91 ? 4.958 5.963 3.920 1.00 94.06 91 ARG A O 1
ATOM 714 N N . GLU A 1 92 ? 6.980 6.944 3.775 1.00 94.69 92 GLU A N 1
ATOM 715 C CA . GLU A 1 92 ? 6.546 8.104 2.982 1.00 94.69 92 GLU A CA 1
ATOM 716 C C . GLU A 1 92 ? 5.929 7.677 1.648 1.00 94.69 92 GLU A C 1
ATOM 718 O O . GLU A 1 92 ? 4.825 8.096 1.319 1.00 94.69 92 GLU A O 1
ATOM 723 N N . LEU A 1 93 ? 6.573 6.755 0.931 1.00 96.31 93 LEU A N 1
ATOM 724 C CA . LEU A 1 93 ? 6.051 6.226 -0.330 1.00 96.31 93 LEU A CA 1
ATOM 725 C C . LEU A 1 93 ? 4.731 5.473 -0.178 1.00 96.31 93 LEU A C 1
ATOM 727 O O . LEU A 1 93 ? 3.917 5.461 -1.097 1.00 96.31 93 LEU A O 1
ATOM 731 N N . THR A 1 94 ? 4.512 4.827 0.967 1.00 95.81 94 THR A N 1
ATOM 732 C CA . THR A 1 94 ? 3.228 4.181 1.262 1.00 95.81 94 THR A CA 1
ATOM 733 C C . THR A 1 94 ? 2.137 5.224 1.488 1.00 95.81 94 THR A C 1
ATOM 735 O O . THR A 1 94 ? 1.029 5.053 0.982 1.00 95.81 94 THR A O 1
ATOM 738 N N . ALA A 1 95 ? 2.448 6.310 2.205 1.00 95.88 95 ALA A N 1
ATOM 739 C CA . ALA A 1 95 ? 1.524 7.426 2.390 1.00 95.88 95 ALA A CA 1
ATOM 740 C C . ALA A 1 95 ? 1.190 8.100 1.050 1.00 95.88 95 ALA A C 1
ATOM 742 O O . ALA A 1 95 ? 0.019 8.278 0.737 1.00 95.88 95 ALA A O 1
ATOM 743 N N . GLU A 1 96 ? 2.200 8.372 0.224 1.00 96.88 96 GLU A N 1
ATOM 744 C CA . GLU A 1 96 ? 2.044 8.948 -1.117 1.00 96.88 96 GLU A 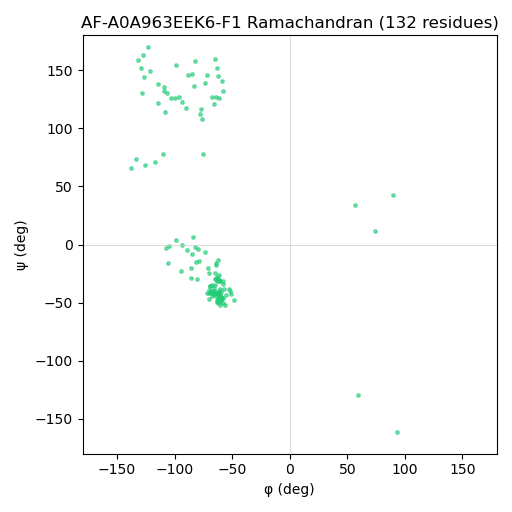CA 1
ATOM 745 C C . GLU A 1 96 ? 1.201 8.052 -2.031 1.00 96.88 96 GLU A C 1
ATOM 747 O O . GLU A 1 96 ? 0.303 8.532 -2.721 1.00 96.88 96 GLU A O 1
ATOM 752 N N . ALA A 1 97 ? 1.442 6.735 -2.017 1.00 97.62 97 ALA A N 1
ATOM 753 C CA . ALA A 1 97 ? 0.648 5.797 -2.803 1.00 97.62 97 ALA A CA 1
ATOM 754 C C . ALA A 1 97 ? -0.833 5.812 -2.396 1.00 97.62 97 ALA A C 1
ATOM 756 O O . ALA A 1 97 ? -1.713 5.723 -3.251 1.00 97.62 97 ALA A O 1
ATOM 757 N N . ALA A 1 98 ? -1.105 5.907 -1.094 1.00 97.25 98 ALA A N 1
ATOM 758 C CA . ALA A 1 98 ? -2.457 5.948 -0.558 1.00 97.25 98 ALA A CA 1
ATOM 759 C C . ALA A 1 98 ? -3.157 7.280 -0.849 1.00 97.25 98 ALA A C 1
ATOM 761 O O . ALA A 1 98 ? -4.312 7.278 -1.275 1.00 97.25 98 ALA A O 1
ATOM 762 N N . GLU A 1 99 ? -2.455 8.404 -0.710 1.00 96.69 99 GLU A N 1
ATOM 763 C CA . GLU A 1 99 ? -2.966 9.720 -1.096 1.00 96.69 99 GLU A CA 1
ATOM 764 C C . GLU A 1 99 ? -3.348 9.739 -2.582 1.00 96.69 99 GLU A C 1
ATOM 766 O O . GLU A 1 99 ? -4.488 10.057 -2.923 1.00 96.69 99 GLU A O 1
ATOM 771 N N . ALA A 1 100 ? -2.447 9.286 -3.461 1.00 97.75 100 ALA A N 1
ATOM 772 C CA . ALA A 1 100 ? -2.703 9.193 -4.897 1.00 97.75 100 ALA A CA 1
ATOM 773 C C . ALA A 1 100 ? -3.869 8.247 -5.244 1.00 97.75 100 ALA A C 1
ATOM 775 O O . ALA A 1 100 ? -4.585 8.485 -6.215 1.00 97.75 100 ALA A O 1
ATOM 776 N N . ALA A 1 101 ? -4.099 7.203 -4.441 1.00 97.75 101 ALA A N 1
ATOM 777 C CA . ALA A 1 101 ? -5.230 6.289 -4.603 1.00 97.75 101 ALA A CA 1
ATOM 778 C C . ALA A 1 101 ? -6.568 6.837 -4.054 1.00 97.75 101 ALA A C 1
ATOM 780 O O . ALA A 1 101 ? -7.608 6.188 -4.221 1.00 97.75 101 ALA A O 1
ATOM 781 N N . GLY A 1 102 ? -6.562 8.019 -3.422 1.00 96.69 102 GLY A N 1
ATOM 782 C CA . GLY A 1 102 ? -7.748 8.705 -2.902 1.00 96.69 102 GLY A CA 1
ATOM 783 C C . GLY A 1 102 ? -8.106 8.345 -1.459 1.00 96.69 102 GLY A C 1
ATOM 784 O O . GLY A 1 102 ? -9.277 8.105 -1.173 1.00 96.69 102 GLY A O 1
ATOM 785 N N . TYR A 1 103 ? -7.112 8.248 -0.568 1.00 96.56 103 TYR A N 1
ATOM 786 C CA . TYR A 1 103 ? -7.283 7.872 0.842 1.00 96.56 103 TYR A CA 1
ATOM 787 C C . TYR A 1 103 ? -7.019 9.105 1.733 1.00 96.56 103 TYR A C 1
ATOM 789 O O . TYR A 1 103 ? -5.928 9.227 2.291 1.00 96.56 103 TYR A O 1
ATOM 797 N N . PRO A 1 104 ? -7.970 10.054 1.856 1.00 90.31 104 PRO A N 1
ATOM 798 C CA . PRO A 1 104 ? -7.728 11.357 2.491 1.00 90.31 104 PRO A CA 1
ATOM 799 C C . PRO A 1 104 ? -7.518 11.288 4.014 1.00 90.31 104 PRO A C 1
ATOM 801 O O . PRO A 1 104 ? -6.877 12.167 4.586 1.00 90.31 104 PRO A O 1
ATOM 804 N N . HIS A 1 105 ? -8.049 10.253 4.670 1.00 90.94 105 HIS A N 1
ATOM 805 C CA . HIS A 1 105 ? -8.029 10.079 6.125 1.00 90.94 105 HIS A CA 1
ATOM 806 C C . HIS A 1 105 ? -7.233 8.827 6.499 1.00 90.94 105 HIS A C 1
ATOM 808 O O . HIS A 1 105 ? -7.789 7.790 6.861 1.00 90.94 105 HIS A O 1
ATOM 814 N N . LEU A 1 106 ? -5.911 8.903 6.331 1.00 94.56 106 LEU A N 1
ATOM 815 C CA . LEU A 1 106 ? -5.015 7.766 6.509 1.00 94.56 106 LEU A CA 1
ATOM 816 C C . LEU A 1 106 ? -4.180 7.862 7.788 1.00 94.56 106 LEU A C 1
ATOM 818 O O . LEU A 1 106 ? -3.437 8.817 8.000 1.00 94.56 106 LEU A O 1
ATOM 822 N N . THR A 1 107 ? -4.185 6.778 8.560 1.00 95.12 107 THR A N 1
ATOM 823 C CA . THR A 1 107 ? -3.206 6.496 9.610 1.00 95.12 107 THR A CA 1
ATOM 824 C C . THR A 1 107 ? -2.292 5.347 9.184 1.00 95.12 107 THR A C 1
ATOM 826 O O . THR A 1 107 ? -2.756 4.289 8.759 1.00 95.12 107 THR A O 1
ATOM 829 N N . LEU A 1 108 ? -0.977 5.524 9.332 1.00 94.38 108 LEU A N 1
ATOM 830 C CA . LEU A 1 108 ? -0.012 4.432 9.187 1.00 94.38 108 LEU A CA 1
ATOM 831 C C . LEU A 1 108 ? 0.335 3.847 10.554 1.00 94.38 108 LEU A C 1
ATOM 833 O O . LEU A 1 108 ? 0.762 4.577 11.451 1.00 94.38 108 LEU A O 1
ATOM 837 N N . LEU A 1 109 ? 0.201 2.528 10.679 1.00 94.25 109 LEU A N 1
ATOM 838 C CA . LEU A 1 109 ? 0.480 1.779 11.903 1.00 94.25 109 LEU A CA 1
ATOM 839 C C . LEU A 1 109 ? 1.456 0.637 11.618 1.00 94.25 109 LEU A C 1
ATOM 841 O O . LEU A 1 109 ? 1.383 0.008 10.570 1.00 94.25 109 LEU A O 1
ATOM 845 N N . GLU A 1 110 ? 2.365 0.320 12.533 1.00 93.50 110 GLU A N 1
ATOM 846 C CA . GLU A 1 110 ? 3.243 -0.833 12.326 1.00 93.50 110 GLU A CA 1
ATOM 847 C C . GLU A 1 110 ? 2.484 -2.157 12.522 1.00 93.50 110 GLU A C 1
ATOM 849 O O . GLU A 1 110 ? 1.697 -2.305 13.457 1.00 93.50 110 GLU A O 1
ATOM 854 N N . GLU A 1 111 ? 2.747 -3.153 11.672 1.00 92.25 111 GLU A N 1
ATOM 855 C CA . GLU A 1 111 ? 2.193 -4.514 11.764 1.00 92.25 111 GLU A CA 1
ATOM 856 C C . GLU A 1 111 ? 2.314 -5.125 13.185 1.00 92.25 111 GLU A C 1
ATOM 858 O O . GLU A 1 111 ? 1.295 -5.592 13.704 1.00 92.25 111 GLU A O 1
ATOM 863 N N . PRO A 1 112 ? 3.474 -5.088 13.887 1.00 91.69 112 PRO A N 1
ATOM 864 C CA . PRO A 1 112 ? 3.554 -5.602 15.259 1.00 91.69 112 PRO A CA 1
ATOM 865 C C . PRO A 1 112 ? 2.698 -4.816 16.264 1.00 91.69 112 PRO A C 1
ATOM 867 O O . PRO A 1 112 ? 2.129 -5.416 17.176 1.00 91.69 112 PRO A O 1
ATOM 870 N N . GLN A 1 113 ? 2.559 -3.495 16.098 1.00 89.19 113 GLN A N 1
ATOM 871 C CA . GLN A 1 113 ? 1.687 -2.680 16.953 1.00 89.19 113 GLN A CA 1
ATOM 872 C C . GLN A 1 113 ? 0.211 -3.016 16.709 1.00 89.19 113 GLN A C 1
ATOM 874 O O . GLN A 1 113 ? -0.553 -3.179 17.659 1.00 89.19 113 GLN A O 1
ATOM 879 N N . SER A 1 114 ? -0.182 -3.191 15.445 1.00 90.12 114 SER A N 1
ATOM 880 C CA . SER A 1 114 ? -1.527 -3.632 15.061 1.00 90.12 114 SER A CA 1
ATOM 881 C C . SER A 1 114 ? -1.869 -5.002 15.658 1.00 90.12 114 SER A C 1
ATOM 883 O O . SER A 1 114 ? -2.932 -5.167 16.263 1.00 90.12 114 SER A O 1
ATOM 885 N N . ALA A 1 115 ? -0.938 -5.959 15.584 1.00 89.06 115 ALA A N 1
ATOM 886 C CA . ALA A 1 115 ? -1.097 -7.279 16.189 1.00 89.06 115 ALA A CA 1
ATOM 887 C C . ALA A 1 115 ? -1.265 -7.200 17.716 1.00 89.06 115 ALA A C 1
ATOM 889 O O . ALA A 1 115 ? -2.142 -7.860 18.277 1.00 89.06 115 ALA A O 1
ATOM 890 N N . LEU A 1 116 ? -0.477 -6.352 18.389 1.00 88.81 116 LEU A N 1
ATOM 891 C CA . LEU A 1 116 ? -0.601 -6.126 19.829 1.00 88.81 116 LEU A CA 1
ATOM 892 C C . LEU A 1 116 ? -1.970 -5.535 20.199 1.00 88.81 116 LEU A C 1
ATOM 894 O O . LEU A 1 116 ? -2.605 -6.027 21.132 1.00 88.81 116 LEU A O 1
ATOM 898 N N . TYR A 1 117 ? -2.455 -4.521 19.473 1.00 87.75 117 TYR A N 1
ATOM 899 C CA . TYR A 1 117 ? -3.775 -3.934 19.734 1.00 87.75 117 TYR A CA 1
ATOM 900 C C . TYR A 1 117 ? -4.908 -4.941 19.541 1.00 87.75 117 TYR A C 1
ATOM 902 O O . TYR A 1 117 ? -5.808 -5.013 20.380 1.00 87.75 117 TYR A O 1
ATOM 910 N N . SER A 1 118 ? -4.830 -5.766 18.494 1.00 87.69 118 SER A N 1
ATOM 911 C CA . SER A 1 118 ? -5.785 -6.853 18.267 1.00 87.69 118 SER A CA 1
ATOM 912 C C . SER A 1 118 ? -5.784 -7.859 19.426 1.00 87.69 118 SER A C 1
ATOM 914 O O . SER A 1 118 ? -6.846 -8.214 19.944 1.00 87.69 118 SER A O 1
ATOM 916 N N . TRP A 1 119 ? -4.603 -8.260 19.910 1.00 89.88 119 TRP A N 1
ATOM 917 C CA . TRP A 1 119 ? -4.484 -9.178 21.046 1.00 89.88 119 TRP A CA 1
ATOM 918 C C . TRP A 1 119 ? -5.017 -8.582 22.358 1.00 89.88 119 TRP A C 1
ATOM 920 O O . TRP A 1 119 ? -5.716 -9.275 23.101 1.00 89.88 119 TRP A O 1
ATOM 930 N N . ILE A 1 120 ? -4.742 -7.302 22.638 1.00 89.75 120 ILE A N 1
ATOM 931 C CA . ILE A 1 120 ? -5.272 -6.598 23.818 1.00 89.75 120 ILE A CA 1
ATOM 932 C C . ILE A 1 120 ? -6.801 -6.571 23.777 1.00 89.75 120 ILE A C 1
ATOM 934 O O . ILE A 1 120 ? -7.443 -6.912 24.772 1.00 89.75 120 ILE A O 1
ATOM 938 N N . GLN A 1 121 ? -7.383 -6.208 22.630 1.00 89.06 121 GLN A N 1
ATOM 939 C CA . GLN A 1 121 ? -8.832 -6.180 22.444 1.00 89.06 121 GLN A CA 1
ATOM 940 C C . GLN A 1 121 ? -9.446 -7.569 22.678 1.00 89.06 121 GLN A C 1
ATOM 942 O O . GLN A 1 121 ? -10.413 -7.692 23.430 1.00 89.06 121 GLN A O 1
ATOM 947 N N . ALA A 1 122 ? -8.859 -8.616 22.092 1.00 88.81 122 ALA A N 1
ATOM 948 C CA . ALA A 1 122 ? -9.322 -9.995 22.252 1.00 88.81 122 ALA A CA 1
ATOM 949 C C . ALA A 1 122 ? -9.182 -10.519 23.695 1.00 88.81 122 ALA A C 1
ATOM 951 O O . ALA A 1 122 ? -9.977 -11.345 24.142 1.00 88.81 122 ALA A O 1
ATOM 952 N N . SER A 1 123 ? -8.194 -10.026 24.445 1.00 87.19 123 SER A N 1
ATOM 953 C CA . SER A 1 123 ? -7.895 -10.464 25.814 1.00 87.19 123 SER A CA 1
ATOM 954 C C . SER A 1 123 ? -8.722 -9.758 26.901 1.00 87.19 123 SER A C 1
ATOM 956 O O . SER A 1 123 ? -8.656 -10.148 28.073 1.00 87.19 123 SER A O 1
ATOM 958 N N . GLY A 1 124 ? -9.504 -8.726 26.560 1.00 87.12 124 GLY A N 1
ATOM 959 C CA . GLY A 1 124 ? -10.352 -7.998 27.511 1.00 87.12 124 GLY A CA 1
ATOM 960 C C . GLY A 1 124 ? -9.548 -7.358 28.650 1.00 87.12 124 GLY A C 1
ATOM 961 O O . GLY A 1 124 ? -8.570 -6.667 28.409 1.00 87.12 124 GLY A O 1
ATOM 962 N N . SER A 1 125 ? -9.924 -7.563 29.915 1.00 85.38 125 SER A N 1
ATOM 963 C CA . SER A 1 125 ? -9.164 -7.041 31.068 1.00 85.38 125 SER A CA 1
ATOM 964 C C . SER A 1 125 ? -7.946 -7.893 31.459 1.00 85.38 125 SER A C 1
ATOM 966 O O . SER A 1 125 ? -7.076 -7.404 32.181 1.00 85.38 125 SER A O 1
ATOM 968 N N . LYS A 1 126 ? -7.857 -9.141 30.971 1.00 86.38 126 LYS A N 1
ATOM 969 C CA . LYS A 1 126 ? -6.879 -10.150 31.419 1.00 86.38 126 LYS A CA 1
ATOM 970 C C . LYS A 1 126 ? -5.479 -9.976 30.840 1.00 86.38 126 LYS A C 1
ATOM 972 O O . LYS A 1 126 ? -4.544 -10.604 31.327 1.00 86.38 126 LYS A O 1
ATOM 977 N N . TRP A 1 127 ? -5.300 -9.155 29.804 1.00 85.31 127 TRP A N 1
ATOM 978 C CA . TRP A 1 127 ? -3.978 -8.962 29.193 1.00 85.31 127 TRP A CA 1
ATOM 979 C C . TRP A 1 127 ? -2.947 -8.451 30.206 1.00 85.31 127 TRP A C 1
ATOM 981 O O . TRP A 1 127 ? -1.782 -8.827 30.129 1.00 85.31 127 TRP A O 1
ATOM 991 N N . ARG A 1 128 ? -3.386 -7.660 31.201 1.00 85.25 128 ARG A N 1
ATOM 992 C CA . ARG A 1 128 ? -2.532 -7.115 32.270 1.00 85.25 128 ARG A CA 1
ATOM 993 C C . ARG A 1 128 ? -1.875 -8.194 33.133 1.00 85.25 128 ARG A C 1
ATOM 995 O O . ARG A 1 128 ? -0.818 -7.944 33.692 1.00 85.25 128 ARG A O 1
ATOM 1002 N N . GLU A 1 129 ? -2.485 -9.373 33.227 1.00 87.75 129 GLU A N 1
ATOM 1003 C CA . GLU A 1 129 ? -1.944 -10.526 33.959 1.00 87.75 129 GLU A CA 1
ATOM 1004 C C . GLU A 1 129 ? -0.988 -11.363 33.092 1.00 87.75 129 GLU A C 1
ATOM 1006 O O . GLU A 1 129 ? -0.177 -12.128 33.612 1.00 87.75 129 GLU A O 1
ATOM 1011 N N . GLN A 1 130 ? -1.082 -11.223 31.765 1.00 84.62 130 GLN A N 1
ATOM 1012 C CA . GLN A 1 130 ? -0.309 -11.991 30.787 1.00 84.62 130 GLN A CA 1
ATOM 1013 C C . GLN A 1 130 ? 0.970 -11.271 30.341 1.00 84.62 130 GLN A C 1
ATOM 1015 O O . GLN A 1 130 ? 1.909 -11.923 29.887 1.00 84.62 130 GLN A O 1
ATOM 1020 N N . VAL A 1 131 ? 1.033 -9.942 30.477 1.00 84.81 131 VAL A N 1
ATOM 1021 C CA . VAL A 1 131 ? 2.229 -9.153 30.153 1.00 84.81 131 VAL A CA 1
ATOM 1022 C C . VAL A 1 131 ? 3.170 -9.035 31.350 1.00 84.81 131 VAL A C 1
ATOM 1024 O O . VAL A 1 131 ? 2.748 -8.930 32.500 1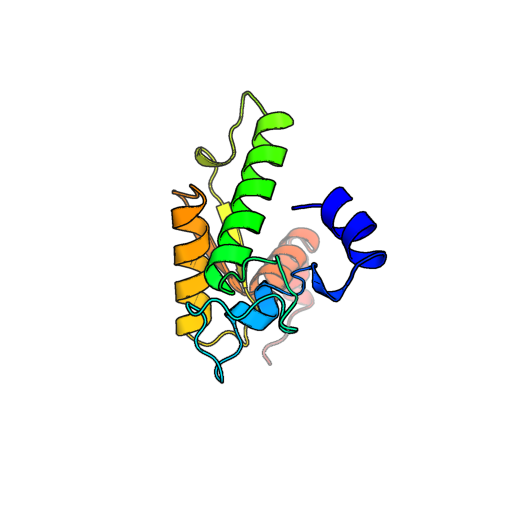.00 84.81 131 VAL A O 1
ATOM 1027 N N . ARG A 1 132 ? 4.474 -9.010 31.075 1.00 79.00 132 ARG A N 1
ATOM 1028 C CA . ARG A 1 132 ? 5.526 -8.663 32.039 1.00 79.00 132 ARG A CA 1
ATOM 1029 C C . ARG A 1 132 ? 6.412 -7.600 31.408 1.00 79.00 132 ARG A C 1
ATOM 1031 O O . ARG A 1 132 ? 6.517 -7.548 30.185 1.00 79.00 132 ARG A O 1
ATOM 1038 N N . VAL A 1 133 ? 7.025 -6.754 32.233 1.00 79.38 133 VAL A N 1
ATOM 1039 C CA . VAL A 1 133 ? 8.058 -5.829 31.749 1.00 79.38 133 VAL A CA 1
ATOM 1040 C C . VAL A 1 133 ? 9.200 -6.672 31.178 1.00 79.38 133 VAL A C 1
ATOM 1042 O O . VAL A 1 133 ? 9.643 -7.612 31.843 1.00 79.38 133 VAL A O 1
ATOM 1045 N N . GLY A 1 134 ? 9.571 -6.381 29.930 1.00 64.25 134 GLY A N 1
ATOM 1046 C CA . GLY A 1 134 ? 10.689 -7.014 29.228 1.00 64.25 134 GLY A CA 1
ATOM 1047 C C . GLY A 1 134 ? 12.036 -6.504 29.705 1.00 64.25 134 GLY A C 1
ATOM 1048 O O . GLY A 1 134 ? 12.094 -5.331 30.140 1.00 64.25 134 GLY A O 1
#

Mean predicted 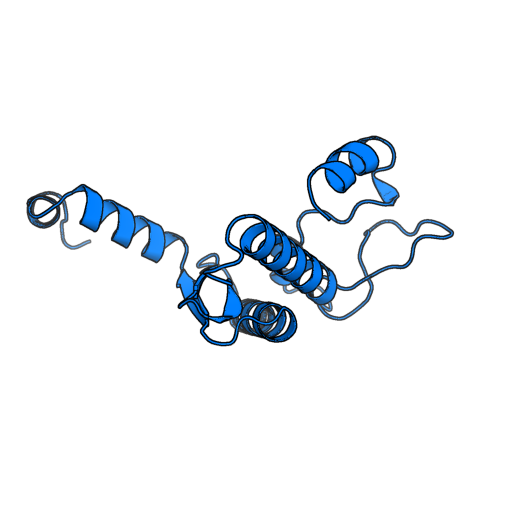aligned error: 5.07 Å

Nearest PDB structures (foldseek):
  8gb3-assembly1_D  TM=7.585E-01  e=3.024E-03  Mycobacterium tuberculosis
  7kw7-assembly1_C  TM=7.766E-01  e=1.228E-02  Homo sapiens
  7z8f-assembly1_J  TM=5.695E-01  e=4.006E+00  Sus scrofa
  3q4g-assembly1_B  TM=4.089E-01  e=8.321E+00  Vibrio cholerae O1 biovar El Tor str. N16961